Protein 3MSI (pdb70)

CATH classification: 3.90.1210.10

Sequence (66 aa):
MAQASVVANQLIPINTHLTLVMMRSEVVTPVGIPAEDIPRLVSMQVNRAVPLGTTLMPDMVKGYAA

Solvent-accessible surface area: 3690 Å² total; per-residue (Å²): 130,96,96,27,0,0,1,0,65,68,94,0,64,104,73,32,110,2,63,116,107,19,15,87,66,72,74,32,111,98,74,12,0,37,20,136,6,26,98,116,0,58,79,49,40,0,52,96,54,2,70,113,36,43,21,0,42,68,94,29,6,93,74,30,79,114

Organism: Zoarces americanus (NCBI:txid8199)

Structure (mmCIF, N/CA/C/O backbone):
data_3MSI
#
_entry.id   3MSI
#
_cell.length_a   33.300
_cell.length_b   39.930
_cell.length_c   44.659
_cell.angle_alpha   90.00
_cell.angle_beta   90.00
_cell.angle_gamma   90.00
#
_symmetry.space_group_name_H-M   'P 21 21 21'
#
loop_
_entity.id
_entity.type
_entity.pdbx_description
1 polymer 'TYPE III ANTIFREEZE PROTEIN ISOFORM HPLC 12'
2 water water
#
loop_
_atom_site.group_PDB
_atom_site.id
_atom_site.type_symbol
_atom_site.label_atom_id
_atom_site.label_alt_id
_atom_site.label_comp_id
_atom_site.label_asym_id
_atom_site.label_entity_id
_atom_site.label_seq_id
_atom_site.pdbx_PDB_ins_code
_atom_site.Cartn_x
_atom_site.Cartn_y
_atom_site.Cartn_z
_atom_site.occupancy
_atom_site.B_iso_or_equiv
_atom_site.auth_seq_id
_atom_site.auth_comp_id
_atom_site.auth_asym_id
_atom_site.auth_atom_id
_atom_site.pdbx_PDB_model_num
ATOM 1 N N . MET A 1 1 ? 17.186 25.101 31.540 1.00 20.00 0 MET A N 1
ATOM 2 C CA . MET A 1 1 ? 17.759 24.096 30.681 1.00 20.00 0 MET A CA 1
ATOM 3 C C . MET A 1 1 ? 17.342 24.315 29.116 1.00 20.00 0 MET A C 1
ATOM 4 O O . MET A 1 1 ? 16.731 24.992 29.114 1.00 20.00 0 MET A O 1
ATOM 9 N N . ALA A 1 2 ? 18.708 25.191 28.932 1.00 33.09 1 ALA A N 1
ATOM 10 C CA . ALA A 1 2 ? 18.583 25.888 27.649 1.00 30.06 1 ALA A CA 1
ATOM 11 C C . ALA A 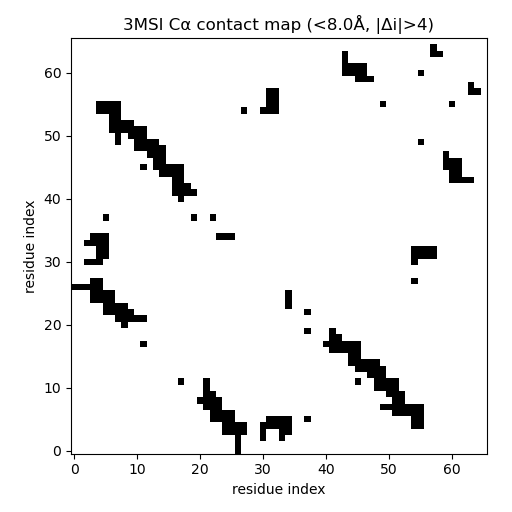1 2 ? 19.309 25.216 26.490 1.00 27.92 1 ALA A C 1
ATOM 12 O O . ALA A 1 2 ? 19.050 25.468 25.319 1.00 28.41 1 ALA A O 1
ATOM 14 N N . GLN A 1 3 ? 20.249 24.341 26.792 1.00 24.04 2 GLN A N 1
ATOM 15 C CA . GLN A 1 3 ? 20.989 23.644 25.775 1.00 21.74 2 GLN A CA 1
ATOM 16 C C . GLN A 1 3 ? 20.141 22.632 24.989 1.00 19.76 2 GLN A C 1
ATOM 17 O O . GLN A 1 3 ? 19.577 21.694 25.583 1.00 19.24 2 GLN A O 1
ATOM 23 N N . ALA A 1 4 ? 20.039 22.787 23.675 1.00 16.15 3 ALA A N 1
ATOM 24 C CA . ALA A 1 4 ? 19.301 21.843 22.848 1.00 14.02 3 ALA A CA 1
ATOM 25 C C . ALA A 1 4 ? 20.187 20.724 22.249 1.00 13.07 3 ALA A C 1
ATOM 26 O O . ALA A 1 4 ? 21.385 20.922 21.968 1.00 12.02 3 ALA A O 1
ATOM 28 N N . SER A 1 5 ? 19.591 19.536 22.061 1.00 11.94 4 SER A N 1
ATOM 29 C CA . SER A 1 5 ? 20.232 18.379 21.444 1.00 11.40 4 SER A CA 1
ATOM 30 C C . SER A 1 5 ? 19.564 17.961 20.131 1.00 11.17 4 SER A C 1
ATOM 31 O O . SER A 1 5 ? 18.443 18.389 19.809 1.00 11.15 4 SER A O 1
ATOM 34 N N . VAL A 1 6 ? 20.276 17.123 19.359 1.00 11.48 5 VAL A N 1
ATOM 35 C CA . VAL A 1 6 ? 19.704 16.552 18.133 1.00 10.80 5 VAL A CA 1
ATOM 36 C C . VAL A 1 6 ? 18.784 15.394 18.574 1.00 10.30 5 VAL A C 1
ATOM 37 O O . VAL A 1 6 ? 19.187 14.481 19.325 1.00 11.34 5 VAL A O 1
ATOM 41 N N . VAL A 1 7 ? 17.549 15.367 18.112 1.00 10.72 6 VAL A N 1
ATOM 42 C CA . VAL A 1 7 ? 16.550 14.340 18.449 1.00 10.94 6 VAL A CA 1
ATOM 43 C C . VAL A 1 7 ? 16.059 13.753 17.116 1.00 10.54 6 VAL A C 1
ATOM 44 O O . VAL A 1 7 ? 15.842 14.486 16.142 1.00 10.98 6 VAL A O 1
ATOM 48 N N . ALA A 1 8 ? 15.928 12.428 17.015 1.00 10.44 7 ALA A N 1
ATOM 49 C CA . ALA A 1 8 ? 15.404 11.755 15.829 1.00 9.98 7 ALA A CA 1
ATOM 50 C C . ALA A 1 8 ? 13.976 12.199 15.507 1.00 9.13 7 ALA A C 1
ATOM 51 O O . ALA A 1 8 ? 13.064 12.088 16.334 1.00 10.50 7 ALA A O 1
ATOM 53 N N . ASN A 1 9 ? 13.746 12.732 14.320 1.00 10.63 8 ASN A N 1
ATOM 54 C CA . ASN A 1 9 ? 12.447 13.225 13.871 1.00 10.91 8 ASN A CA 1
ATOM 55 C C . ASN A 1 9 ? 11.610 12.125 13.196 1.00 12.81 8 ASN A C 1
ATOM 56 O O . ASN A 1 9 ? 10.436 12.263 12.847 1.00 13.24 8 ASN A O 1
ATOM 61 N N . GLN A 1 10 ? 12.202 10.960 13.018 1.00 14.00 9 GLN A N 1
ATOM 62 C CA . GLN A 1 10 ? 11.536 9.790 12.460 1.00 15.20 9 GLN A CA 1
ATOM 63 C C . GLN A 1 10 ? 12.407 8.627 12.914 1.00 14.34 9 GLN A C 1
ATOM 64 O O . GLN A 1 10 ? 13.501 8.865 13.440 1.00 13.50 9 GLN A O 1
ATOM 70 N N . LEU A 1 11 ? 11.967 7.385 12.742 1.00 13.21 10 LEU A N 1
ATOM 71 C CA . LEU A 1 11 ? 12.830 6.254 13.014 1.00 13.07 10 LEU A CA 1
ATOM 72 C C . LEU A 1 11 ? 13.992 6.290 12.030 1.00 12.03 10 LEU A C 1
ATOM 73 O O . LEU A 1 11 ? 13.785 6.444 10.822 1.00 14.06 10 LEU A O 1
ATOM 78 N N . ILE A 1 12 ? 15.214 6.129 12.495 1.00 11.37 11 ILE A N 1
ATOM 79 C CA . ILE A 1 12 ? 16.391 6.099 11.656 1.00 11.60 11 ILE A CA 1
ATOM 80 C C . ILE A 1 12 ? 16.901 4.662 11.746 1.00 12.37 11 ILE A C 1
ATOM 81 O O . ILE A 1 12 ? 17.350 4.234 12.824 1.00 11.53 11 ILE A O 1
ATOM 86 N N . PRO A 1 13 ? 16.760 3.879 10.657 1.00 13.53 12 PRO A N 1
ATOM 87 C CA . PRO A 1 13 ? 17.168 2.473 10.628 1.00 13.31 12 PRO A CA 1
ATOM 88 C C . PRO A 1 13 ? 18.667 2.322 10.846 1.00 12.58 12 PRO A C 1
ATOM 89 O O . PRO A 1 13 ? 19.445 3.215 10.478 1.00 12.79 12 PRO A O 1
ATOM 93 N N . ILE A 1 14 ? 19.096 1.222 11.474 1.00 11.64 13 ILE A N 1
ATOM 94 C CA . ILE A 1 14 ? 20.515 0.939 11.615 1.00 12.08 13 ILE A CA 1
ATOM 95 C C . ILE A 1 14 ? 21.224 1.079 10.257 1.00 11.60 13 ILE A C 1
ATOM 96 O O . ILE A 1 14 ? 20.683 0.766 9.184 1.00 12.32 13 ILE A O 1
ATOM 101 N N . ASN A 1 15 ? 22.418 1.671 10.307 1.00 12.83 14 ASN A N 1
ATOM 102 C CA . ASN A 1 15 ? 23.266 1.916 9.141 1.00 13.56 14 ASN A CA 1
ATOM 103 C C . ASN A 1 15 ? 22.712 2.913 8.114 1.00 13.88 14 ASN A C 1
ATOM 104 O O . ASN A 1 15 ? 23.246 3.030 7.010 1.00 14.64 14 ASN A O 1
ATOM 109 N N . THR A 1 16 ? 21.691 3.692 8.460 1.00 12.63 15 THR A N 1
ATOM 110 C CA . THR A 1 16 ? 21.218 4.778 7.596 1.00 14.25 15 THR A CA 1
ATOM 111 C C . THR A 1 16 ? 22.225 5.953 7.645 1.00 13.25 15 THR A C 1
ATOM 112 O O . THR A 1 16 ? 22.859 6.215 8.679 1.00 13.90 15 THR A O 1
ATOM 116 N N . HIS A 1 17 ? 22.414 6.611 6.497 1.00 20.00 16 HIS A N 1
ATOM 117 C CA . HIS A 1 17 ? 23.183 7.852 6.366 1.00 20.00 16 HIS A CA 1
ATOM 118 C C . HIS A 1 17 ? 22.185 8.983 6.673 1.00 20.00 16 HIS A C 1
ATOM 119 O O . HIS A 1 17 ? 21.077 9.057 6.112 1.00 20.00 16 HIS A O 1
ATOM 126 N N . LEU A 1 18 ? 22.538 9.862 7.599 1.00 12.18 17 LEU A N 1
ATOM 127 C CA . LEU A 1 18 ? 21.625 10.876 8.071 1.00 11.74 17 LEU A CA 1
ATOM 128 C C . LEU A 1 18 ? 21.280 11.922 7.031 1.00 12.17 17 LEU A C 1
ATOM 129 O O . LEU A 1 18 ? 22.169 12.346 6.280 1.00 13.85 17 LEU A O 1
ATOM 134 N N . THR A 1 19 ? 20.001 12.280 6.927 1.00 12.20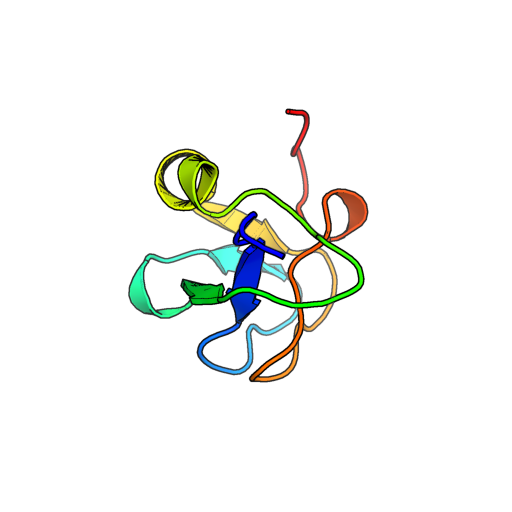 18 THR A N 1
ATOM 135 C CA . THR A 1 19 ? 19.579 13.435 6.123 1.00 12.70 18 THR A CA 1
ATOM 136 C C . THR A 1 19 ? 18.980 14.484 7.072 1.00 13.27 18 THR A C 1
ATOM 137 O O . THR A 1 19 ? 18.647 14.265 8.249 1.00 11.99 18 THR A O 1
ATOM 141 N N . LEU A 1 20 ? 18.766 15.690 6.559 1.00 13.91 19 LEU A N 1
ATOM 142 C CA . LEU A 1 20 ? 18.252 16.798 7.344 1.00 14.04 19 LEU A CA 1
ATOM 143 C C . LEU A 1 20 ? 16.826 16.592 7.842 1.00 13.09 19 LEU A C 1
ATOM 144 O O . LEU A 1 20 ? 16.533 17.091 8.928 1.00 14.44 19 LEU A O 1
ATOM 149 N N . VAL A 1 21 ? 15.934 15.864 7.137 1.00 12.76 20 VAL A N 1
ATOM 150 C CA . VAL A 1 21 ? 14.573 15.635 7.608 1.00 14.28 20 VAL A CA 1
ATOM 151 C C . VAL A 1 21 ? 14.530 14.739 8.842 1.00 13.30 20 VAL A C 1
ATOM 152 O O . VAL A 1 21 ? 13.510 14.678 9.522 1.00 14.20 20 VAL A O 1
ATOM 156 N N . MET A 1 22 ? 15.622 14.005 9.123 1.00 12.41 21 MET A N 1
ATOM 157 C CA . MET A 1 22 ? 15.686 13.050 10.226 1.00 11.68 21 MET A CA 1
ATOM 158 C C . MET A 1 22 ? 16.035 13.664 11.555 1.00 12.54 21 MET A C 1
ATOM 159 O O . MET A 1 22 ? 15.899 12.986 12.574 1.00 11.82 21 MET A O 1
ATOM 164 N N . MET A 1 23 ? 16.475 14.933 11.592 1.00 12.64 22 MET A N 1
ATOM 165 C CA . MET A 1 23 ? 17.027 15.511 12.792 1.00 12.05 22 MET A CA 1
ATOM 166 C C . MET A 1 23 ? 16.309 16.790 13.187 1.00 13.70 22 MET A C 1
ATOM 167 O O . MET A 1 23 ? 16.202 17.758 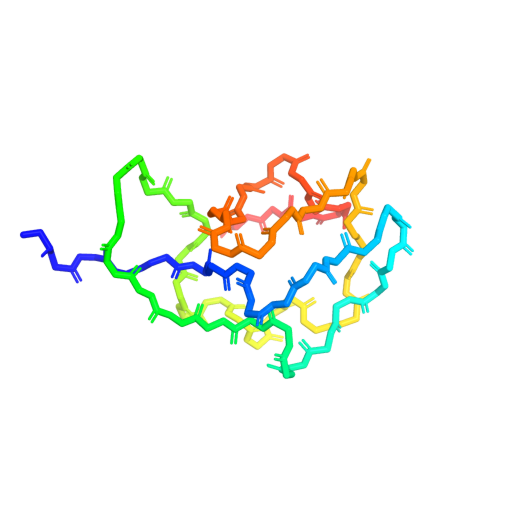12.398 1.00 14.40 22 MET A O 1
ATOM 172 N N . ARG A 1 24 ? 15.812 16.795 14.414 1.00 13.06 23 ARG A N 1
ATOM 173 C CA . ARG A 1 24 ? 15.244 18.043 14.938 1.00 13.70 23 ARG A CA 1
ATOM 174 C C . ARG A 1 24 ? 16.063 18.481 16.145 1.00 12.83 23 ARG A C 1
ATOM 175 O O . ARG A 1 24 ? 16.955 17.774 16.632 1.00 12.09 23 ARG A O 1
ATOM 183 N N . SER A 1 25 ? 15.752 19.660 16.654 1.00 13.03 24 SER A N 1
ATOM 184 C CA . SER A 1 25 ? 16.437 20.243 17.808 1.00 12.63 24 SER A CA 1
ATOM 185 C C . SER A 1 25 ? 15.438 20.330 18.951 1.00 13.38 24 SER A C 1
ATOM 186 O O . SER A 1 25 ? 14.314 20.826 18.775 1.00 14.76 24 SER A O 1
ATOM 189 N N . GLU A 1 26 ? 15.830 19.902 20.135 1.00 12.71 25 GLU A N 1
ATOM 190 C CA . GLU A 1 26 ? 14.939 19.891 21.256 1.00 13.60 25 GLU A CA 1
ATOM 191 C C . GLU A 1 26 ? 15.732 19.897 22.548 1.00 13.44 25 GLU A C 1
ATOM 192 O O . GLU A 1 26 ? 16.828 19.344 22.611 1.00 12.55 25 GLU A O 1
ATOM 198 N N . VAL A 1 27 ? 15.217 20.543 23.588 1.00 13.33 26 VAL A N 1
ATOM 199 C CA . VAL A 1 27 ? 15.890 20.599 24.871 1.00 14.29 26 VAL A CA 1
ATOM 200 C C . VAL A 1 27 ? 15.474 19.337 25.619 1.00 14.58 26 VAL A C 1
ATOM 201 O O . VAL A 1 27 ? 14.320 19.179 26.026 1.00 16.44 26 VAL A O 1
ATOM 205 N N . VAL A 1 28 ? 16.382 18.398 25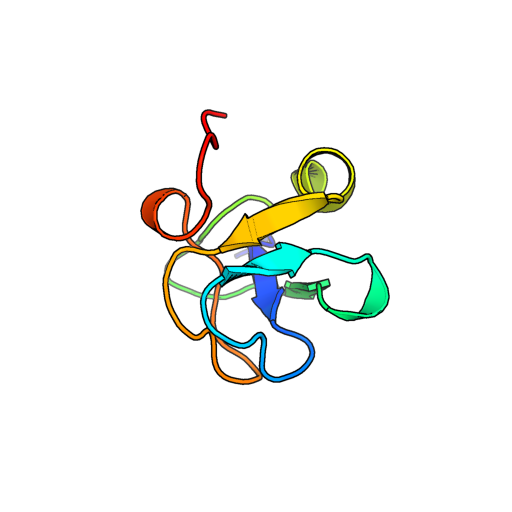.776 1.00 14.08 27 VAL A N 1
ATOM 206 C CA . VAL A 1 28 ? 16.093 17.117 26.404 1.00 14.03 27 VAL A CA 1
ATOM 207 C C . VAL A 1 28 ? 17.179 16.780 27.402 1.00 14.49 27 VAL A C 1
ATOM 208 O O . VAL A 1 28 ? 18.278 17.357 27.346 1.00 14.06 27 VAL A O 1
ATOM 212 N N . THR A 1 29 ? 16.878 15.836 28.307 1.00 16.06 28 THR A N 1
ATOM 213 C CA . THR A 1 29 ? 17.826 15.335 29.319 1.00 18.60 28 THR A CA 1
ATOM 214 C C . THR A 1 29 ? 17.856 13.819 29.223 1.00 18.41 28 THR A C 1
ATOM 215 O O . THR A 1 29 ? 16.770 13.224 29.173 1.00 18.56 28 THR A O 1
ATOM 219 N N . PRO A 1 30 ? 18.999 13.114 29.145 1.00 19.47 29 PRO A N 1
ATOM 220 C CA . PRO A 1 30 ? 20.367 13.663 29.122 1.00 18.66 29 PRO A CA 1
ATOM 221 C C . PRO A 1 30 ? 20.656 14.404 27.833 1.00 18.34 29 PRO A C 1
ATOM 222 O O . PRO A 1 30 ? 19.966 14.161 26.829 1.00 18.50 29 PRO A O 1
ATOM 226 N N . VAL A 1 31 ? 21.650 15.292 27.834 1.00 17.74 30 VAL A N 1
ATOM 227 C CA . VAL A 1 31 ? 21.926 16.032 26.607 1.00 17.74 30 VAL A CA 1
ATOM 228 C C . VAL A 1 31 ? 22.747 15.126 25.673 1.00 16.35 30 VAL A C 1
ATOM 229 O O . VAL A 1 31 ? 23.554 14.299 26.123 1.00 16.83 30 VAL A O 1
ATOM 233 N N . GLY A 1 32 ? 22.499 15.206 24.381 1.00 14.18 31 GLY A N 1
ATOM 234 C CA . GLY A 1 32 ? 23.216 14.419 23.399 1.00 12.76 31 GLY A CA 1
ATOM 235 C C . GLY A 1 32 ? 24.047 15.349 22.546 1.00 12.71 31 GLY A C 1
ATOM 236 O O . GLY A 1 32 ? 24.554 16.357 23.049 1.00 12.29 31 GLY A O 1
ATOM 237 N N . ILE A 1 33 ? 24.249 15.017 21.271 1.00 12.42 32 ILE A N 1
ATOM 238 C CA . ILE A 1 33 ? 24.971 15.859 20.333 1.00 11.79 32 ILE A CA 1
ATOM 239 C C . ILE A 1 33 ? 24.256 17.230 20.305 1.00 12.11 32 ILE A C 1
ATOM 240 O O . ILE A 1 33 ? 23.016 17.323 20.253 1.00 11.11 32 ILE A O 1
ATOM 245 N N . PRO A 1 34 ? 24.988 18.331 20.441 1.00 12.50 33 PRO A N 1
ATOM 246 C CA . PRO A 1 34 ? 24.428 19.661 20.394 1.00 12.56 33 PRO A CA 1
ATOM 247 C C . PRO A 1 34 ? 23.697 19.890 19.088 1.00 12.16 33 PRO A C 1
ATOM 248 O O . PRO A 1 34 ? 24.224 19.561 18.022 1.00 12.18 33 PRO A O 1
ATOM 252 N N . ALA A 1 35 ? 22.516 20.499 19.157 1.00 13.52 34 ALA A N 1
ATOM 253 C CA . ALA A 1 35 ? 21.743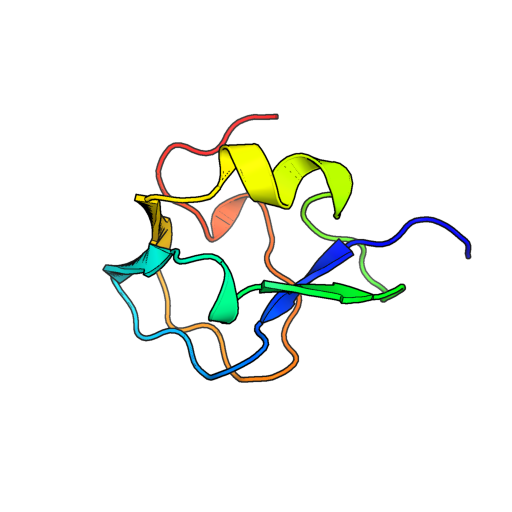 20.862 17.982 1.00 14.82 34 ALA A CA 1
ATOM 254 C C . ALA A 1 35 ? 22.514 21.687 16.932 1.00 15.96 34 ALA A C 1
ATOM 255 O O . ALA A 1 35 ? 22.268 21.556 15.728 1.00 16.24 34 ALA A O 1
ATOM 257 N N . GLU A 1 36 ? 23.517 22.484 17.318 1.00 17.31 35 GLU A N 1
ATOM 258 C CA . GLU A 1 36 ? 24.335 23.264 16.374 1.00 20.35 35 GLU A CA 1
ATOM 259 C C . GLU A 1 36 ? 25.111 22.410 15.347 1.00 20.38 35 GLU A C 1
ATOM 260 O O . GLU A 1 36 ? 25.481 22.846 14.237 1.00 20.62 35 GLU A O 1
ATOM 266 N N . ASP A 1 37 ? 25.380 21.169 15.757 1.00 19.91 36 ASP A N 1
ATOM 267 C CA . ASP A 1 37 ? 26.086 20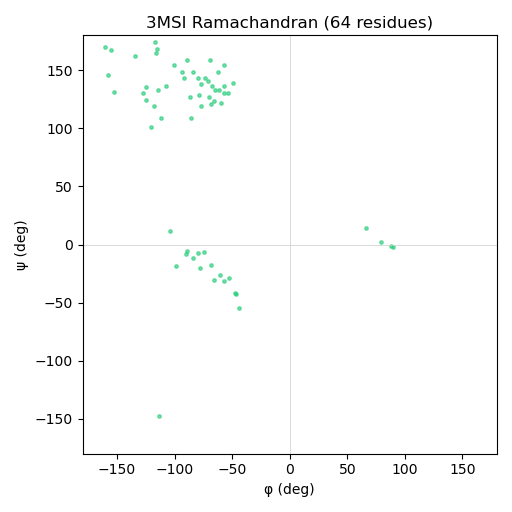.237 14.938 1.00 20.53 36 ASP A CA 1
ATOM 268 C C . ASP A 1 37 ? 25.216 19.572 13.880 1.00 19.27 36 ASP A C 1
ATOM 269 O O . ASP A 1 37 ? 25.822 18.905 13.040 1.00 19.76 36 ASP A O 1
ATOM 274 N N . ILE A 1 38 ? 23.882 19.700 13.779 1.00 17.03 37 ILE A N 1
ATOM 275 C CA . ILE A 1 38 ? 23.109 19.016 12.721 1.00 18.30 37 ILE A CA 1
ATOM 276 C C . ILE A 1 38 ? 23.713 19.156 11.310 1.00 20.43 37 ILE A C 1
ATOM 277 O O . ILE A 1 38 ? 23.776 18.107 10.652 1.00 19.93 37 ILE A O 1
ATOM 282 N N . PRO A 1 39 ? 24.226 20.339 10.826 1.00 22.31 38 PRO A N 1
ATOM 283 C CA . PRO A 1 39 ? 25.036 20.469 9.606 1.00 23.34 38 PRO A CA 1
ATOM 284 C C . PRO A 1 39 ? 26.124 19.404 9.455 1.00 23.82 38 PRO A C 1
ATOM 285 O O . PRO A 1 39 ? 26.188 18.690 8.448 1.00 24.75 38 PRO A O 1
ATOM 289 N N . ARG A 1 40 ? 26.984 19.268 10.457 1.00 24.21 39 ARG A N 1
ATOM 290 C CA . ARG A 1 40 ? 28.092 18.327 10.447 1.00 25.74 39 ARG A CA 1
ATOM 291 C C . ARG A 1 40 ? 27.706 16.856 10.243 1.00 23.89 39 ARG A C 1
ATOM 292 O O . ARG A 1 40 ? 28.508 16.098 9.691 1.00 23.96 39 ARG A O 1
ATOM 300 N N . LEU A 1 41 ? 26.513 16.491 10.733 1.00 21.34 40 LEU A N 1
ATOM 301 C CA . LEU A 1 41 ? 25.996 15.140 10.747 1.00 18.43 40 LEU A CA 1
ATOM 302 C C . LEU A 1 41 ? 25.435 14.613 9.437 1.00 17.78 40 LEU A C 1
ATOM 303 O O . LEU A 1 41 ? 25.317 13.382 9.266 1.00 16.33 40 LEU A O 1
ATOM 308 N N . VAL A 1 42 ? 25.069 15.476 8.484 1.00 16.26 41 VAL A N 1
ATOM 309 C CA . VAL A 1 42 ? 24.499 15.011 7.230 1.00 16.47 41 VAL A CA 1
ATOM 310 C C . VAL A 1 42 ? 25.516 14.144 6.502 1.00 16.45 41 VAL A C 1
ATOM 311 O O . VAL A 1 42 ? 26.706 14.451 6.411 1.00 17.01 41 VAL A O 1
ATOM 315 N N . SER A 1 43 ? 24.986 13.009 6.054 1.00 16.63 42 SER A N 1
ATOM 316 C CA . SER A 1 43 ? 25.707 11.914 5.403 1.00 19.29 42 SER A CA 1
ATOM 317 C C . SER A 1 43 ? 26.455 10.995 6.353 1.00 19.34 42 SER A C 1
ATOM 318 O O . SER A 1 43 ? 27.129 10.063 5.906 1.00 20.99 42 SER A O 1
ATOM 321 N N . MET A 1 44 ? 26.409 11.172 7.659 1.00 18.35 43 MET A N 1
ATOM 322 C CA . MET A 1 44 ? 27.148 10.273 8.515 1.00 18.12 43 MET A CA 1
ATOM 323 C C . MET A 1 44 ? 26.226 9.121 8.833 1.00 17.52 43 MET A C 1
ATOM 324 O O . MET A 1 44 ? 25.015 9.277 8.710 1.00 17.52 43 MET A O 1
ATOM 329 N N . GLN A 1 45 ? 26.740 7.974 9.235 1.00 16.55 44 GLN A N 1
ATOM 330 C CA . GLN A 1 45 ? 25.939 6.777 9.414 1.00 16.54 44 GLN A CA 1
ATOM 331 C C . GLN A 1 45 ? 25.758 6.450 10.879 1.00 14.38 44 GLN A C 1
ATOM 332 O O . GLN A 1 45 ? 26.683 6.574 11.680 1.00 14.72 44 GLN A O 1
ATOM 338 N N . VAL A 1 46 ? 24.542 6.094 11.241 1.00 13.03 45 VAL A N 1
ATOM 339 C CA . VAL A 1 46 ? 24.276 5.676 12.598 1.00 12.07 45 VAL A CA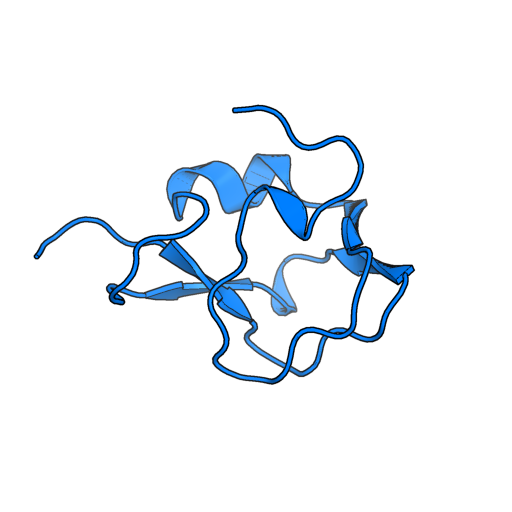 1
ATOM 340 C C . VAL A 1 46 ? 24.611 4.199 12.730 1.00 13.29 45 VAL A C 1
ATOM 341 O O . VAL A 1 46 ? 24.441 3.412 11.784 1.00 13.42 45 VAL A O 1
ATOM 345 N N . ASN A 1 47 ? 25.061 3.755 13.895 1.00 13.43 46 ASN A N 1
ATOM 346 C CA . ASN A 1 47 ? 25.432 2.358 14.061 1.00 14.29 46 ASN A CA 1
ATOM 347 C C . ASN A 1 47 ? 24.401 1.535 14.836 1.00 14.76 46 ASN A C 1
ATOM 348 O O . ASN A 1 47 ? 24.695 0.406 15.244 1.00 14.91 46 ASN A O 1
ATOM 353 N N . ARG A 1 48 ? 23.206 2.059 15.079 1.00 14.08 47 ARG A N 1
ATOM 354 C CA . ARG A 1 48 ? 22.124 1.311 15.704 1.00 14.45 47 ARG A CA 1
ATOM 355 C C . ARG A 1 48 ? 20.848 1.985 15.258 1.00 13.59 47 ARG A C 1
ATOM 356 O O . ARG A 1 48 ? 20.904 3.101 14.689 1.00 14.03 47 ARG A O 1
ATOM 364 N N . ALA A 1 49 ? 19.721 1.325 15.482 1.00 12.11 48 ALA A N 1
ATOM 365 C CA . ALA A 1 49 ? 18.434 1.921 15.133 1.00 12.88 48 ALA A CA 1
ATOM 366 C C . ALA A 1 49 ? 18.185 3.053 16.132 1.00 11.83 48 ALA A C 1
ATOM 367 O O . ALA A 1 49 ? 18.535 2.905 17.307 1.00 12.35 48 ALA A O 1
ATOM 369 N N . VAL A 1 50 ? 17.637 4.180 15.684 1.00 12.23 49 VAL A N 1
ATOM 370 C CA . VAL A 1 50 ? 17.346 5.318 16.546 1.00 12.20 49 VAL A CA 1
ATOM 371 C C . VAL A 1 50 ? 15.837 5.551 16.435 1.00 11.52 49 VAL A C 1
ATOM 372 O O . VAL A 1 50 ? 15.372 6.079 15.418 1.00 11.78 49 VAL A O 1
ATOM 376 N N . PRO A 1 51 ? 15.000 5.126 17.386 1.00 11.45 50 PRO A N 1
ATOM 377 C CA . PRO A 1 51 ? 13.564 5.398 17.394 1.00 11.86 50 PRO A CA 1
ATOM 378 C C . PRO A 1 51 ? 13.186 6.883 17.352 1.00 12.51 50 PRO A C 1
ATOM 379 O O . PRO A 1 51 ? 13.953 7.764 17.790 1.00 11.48 50 PRO A O 1
ATOM 383 N N . LEU A 1 52 ? 11.983 7.156 16.838 1.00 12.50 51 LEU A N 1
ATOM 384 C CA . LEU A 1 52 ? 11.427 8.491 16.800 1.00 13.08 51 LEU A CA 1
ATOM 385 C C . LEU A 1 52 ? 11.451 9.076 18.211 1.00 13.53 51 LEU A C 1
ATOM 386 O O . LEU A 1 52 ? 11.078 8.363 19.171 1.00 13.87 51 LEU A O 1
ATOM 391 N N . GLY A 1 53 ? 11.972 10.317 18.336 1.00 12.05 52 GLY A N 1
ATOM 392 C CA . GLY A 1 53 ? 11.995 11.006 19.623 1.00 10.72 52 GLY A CA 1
ATOM 393 C C . GLY A 1 53 ? 13.242 10.702 20.444 1.00 11.25 52 GLY A C 1
ATOM 394 O O . GLY A 1 53 ? 13.384 11.278 21.528 1.00 11.28 52 GLY A O 1
ATOM 395 N N . THR A 1 54 ? 14.189 9.866 20.001 1.00 11.27 53 THR A N 1
ATOM 396 C CA . THR A 1 54 ? 15.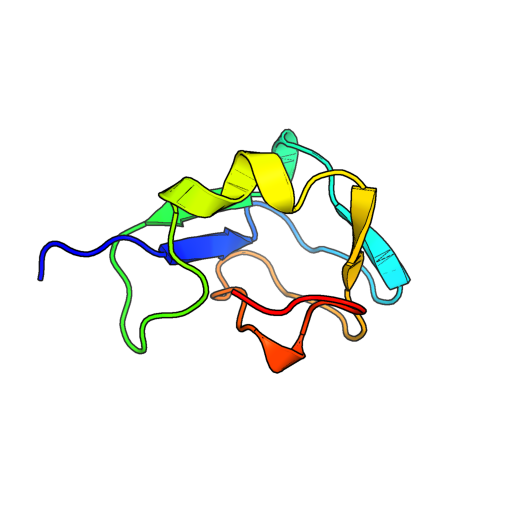331 9.569 20.858 1.00 12.48 53 THR A CA 1
ATOM 397 C C . THR A 1 54 ? 16.486 10.534 20.590 1.00 11.25 53 THR A C 1
ATOM 398 O O . THR A 1 54 ? 16.690 10.983 19.448 1.00 10.32 53 THR A O 1
ATOM 402 N N . THR A 1 55 ? 17.173 10.882 21.673 1.00 10.58 54 THR A N 1
ATOM 403 C CA . THR A 1 55 ? 18.321 11.769 21.559 1.00 10.85 54 THR A CA 1
ATOM 404 C C . THR A 1 55 ? 19.500 11.106 20.872 1.00 11.10 54 THR A C 1
ATOM 405 O O . THR A 1 55 ? 19.946 10.040 21.299 1.00 11.26 54 THR A O 1
ATOM 409 N N . LEU A 1 56 ? 20.051 11.722 19.832 1.00 11.44 55 LEU A N 1
ATOM 410 C CA . LEU A 1 56 ? 21.219 11.177 19.187 1.00 12.49 55 LEU A CA 1
ATOM 411 C C . LEU A 1 56 ? 22.494 11.445 20.019 1.00 12.76 55 LEU A C 1
ATOM 412 O O . LEU A 1 56 ? 22.866 12.576 20.340 1.00 14.26 55 LEU A O 1
ATOM 417 N N . MET A 1 57 ? 23.163 10.392 20.443 1.00 11.76 56 MET A N 1
ATOM 418 C CA . MET A 1 57 ? 24.345 10.513 21.275 1.00 11.47 56 MET A CA 1
ATOM 419 C C . MET A 1 57 ? 25.618 10.345 20.461 1.00 10.59 56 MET A C 1
ATOM 420 O O . MET A 1 57 ? 25.583 9.677 19.424 1.00 10.15 56 MET A O 1
ATOM 425 N N . PRO A 1 58 ? 26.785 10.888 20.854 1.00 11.25 57 PRO A N 1
ATOM 426 C CA . PRO A 1 58 ? 28.052 10.761 20.126 1.00 11.49 57 PRO A CA 1
ATOM 427 C C . PRO A 1 58 ? 28.400 9.345 19.686 1.00 11.45 57 PRO A C 1
ATOM 428 O O . PRO A 1 58 ? 28.838 9.108 18.555 1.00 12.79 57 PRO A O 1
ATOM 432 N N . ASP A 1 59 ? 28.157 8.373 20.584 1.00 11.70 58 ASP A N 1
ATOM 433 C CA . ASP A 1 59 ? 28.501 6.974 20.296 1.00 12.36 58 ASP A CA 1
ATOM 434 C C . ASP A 1 59 ? 27.582 6.258 19.298 1.00 12.97 58 ASP A C 1
ATOM 435 O O . ASP A 1 59 ? 27.884 5.133 18.883 1.00 14.12 58 ASP A O 1
ATOM 440 N N . MET A 1 60 ? 26.483 6.899 18.884 1.00 11.77 59 MET A N 1
ATOM 441 C CA . MET A 1 60 ? 25.562 6.339 17.933 1.00 11.55 59 MET A CA 1
ATOM 442 C C . MET A 1 60 ? 25.936 6.690 16.514 1.00 12.03 59 MET A C 1
ATOM 443 O O . MET A 1 60 ? 25.365 6.090 15.603 1.00 12.26 59 MET A O 1
ATOM 448 N N . VAL A 1 61 ? 26.901 7.567 16.256 1.00 12.27 60 VAL A N 1
ATOM 449 C CA . VAL A 1 61 ? 27.188 8.050 14.907 1.00 13.93 60 VAL A CA 1
ATOM 450 C C . VAL A 1 61 ? 28.601 7.633 14.538 1.00 14.98 60 VAL A C 1
ATOM 451 O O . VAL A 1 61 ? 29.563 7.995 15.220 1.00 15.25 60 VAL A O 1
ATOM 455 N N . LYS A 1 62 ? 28.745 6.839 13.490 1.00 16.04 61 LYS A N 1
ATOM 456 C CA . LYS A 1 62 ? 30.053 6.382 13.029 1.00 18.19 61 LYS A CA 1
ATOM 457 C C . LYS A 1 62 ? 30.908 7.529 12.505 1.00 18.98 61 LYS A C 1
ATOM 458 O O . LYS A 1 62 ? 30.492 8.340 11.661 1.00 18.87 61 LYS A O 1
ATOM 464 N N . GLY A 1 63 ? 32.084 7.659 13.103 1.00 19.61 62 GLY A N 1
ATOM 465 C CA . GLY A 1 63 ? 33.021 8.669 12.687 1.00 20.20 62 GLY A CA 1
ATOM 466 C C . GLY A 1 63 ? 32.796 9.946 13.451 1.00 22.01 62 GLY A C 1
ATOM 467 O O . GLY A 1 63 ? 33.585 10.874 13.237 1.00 22.95 62 GLY A O 1
ATOM 468 N N . TYR A 1 64 ? 31.820 10.090 14.351 1.00 21.91 63 TYR A N 1
ATOM 469 C CA . TYR A 1 64 ? 31.658 11.356 15.025 1.00 24.48 63 TYR A CA 1
ATOM 470 C C . TYR A 1 64 ? 32.679 11.584 16.143 1.00 26.87 63 TYR A C 1
ATOM 471 O O . TYR A 1 64 ? 32.980 10.702 16.955 1.00 26.37 63 TYR A O 1
ATOM 480 N N . ALA A 1 65 ? 33.173 12.827 16.179 1.00 29.64 64 ALA A N 1
ATOM 481 C CA . ALA A 1 65 ? 34.066 13.352 17.206 1.00 32.92 64 ALA A CA 1
ATOM 482 C C . ALA A 1 65 ? 33.750 14.852 17.185 1.00 35.12 64 ALA A C 1
ATOM 483 O O . ALA A 1 65 ? 33.634 15.416 16.087 1.00 36.55 64 ALA A O 1
ATOM 485 N N . ALA A 1 66 ? 33.504 15.496 18.330 1.00 36.29 65 ALA A N 1
ATOM 486 C CA . ALA A 1 66 ? 33.071 16.890 18.380 1.00 37.71 65 ALA A CA 1
ATOM 487 C C . ALA A 1 66 ? 34.202 17.832 18.795 1.00 39.20 65 ALA A C 1
ATOM 488 O O . ALA A 1 66 ? 34.090 19.074 18.683 1.00 39.87 65 ALA A O 1
#

B-factor: mean 20.82, std 12.53, range [9.13, 87.67]

Radius of gyration: 10.4 Å; Cα contacts (8 Å, |Δi|>4): 138; chains: 1; bounding box: 23×25×25 Å

Nearest PDB structures (foldseek):
  3msi-assembly1_A  TM=1.015E+00  e=1.152E-13  Zoarces americanus
  7ame-assembly1_A  TM=1.013E+00  e=7.270E-13  Zoarces americanus
  5msi-assembly1_A  TM=1.011E+00  e=6.822E-13  Zoarces americanus
  4ame-assembly1_A  TM=1.007E+00  e=7.746E-13  Zoarces americanus
  2ame-assembly1_A  TM=1.011E+00  e=1.462E-12  Zoarces americanus

Foldseek 3Di:
DPFKFWFFQAKAAAFHFDDLNGTDIDDDPPHAHTPVCSVVRGRWTFHHIHHHGHTHHQNRTPPDDD

InterPro domains:
  IPR006013 Antifreeze, type III [PR00357] (5-21)
  IPR006013 Antifreeze, type III [PR00357] (22-38)
  IPR006013 Antifreeze, type III [PR00357] (39-54)
  IPR006013 Antifreeze, type III [PR00357] (54-63)
  IPR006190 Antifreeze-like/N-acetylneuraminic acid synthase, SAF domain [PS50844] (4-63)
  IPR036732 Antifreeze-like/N-acetylneuraminic acid synthase C-terminal domain superfamily [SSF51269] (2-65)

Secondary structure (DSSP, 8-state):
----EEEESS-B-TTPBP-GGGEEEE--SS--SBGGGHHHHTT-BBSS-B-TTPBPPGGGBTT---